Protein AF-A0A8J7M2J2-F1 (afdb_monomer_lite)

Radius of gyration: 17.14 Å; chains: 1; bounding box: 34×25×61 Å

Structure (mmCIF, N/CA/C/O backbone):
data_AF-A0A8J7M2J2-F1
#
_entry.id   AF-A0A8J7M2J2-F1
#
loop_
_atom_site.group_PDB
_atom_site.id
_atom_site.type_symbol
_atom_site.label_ato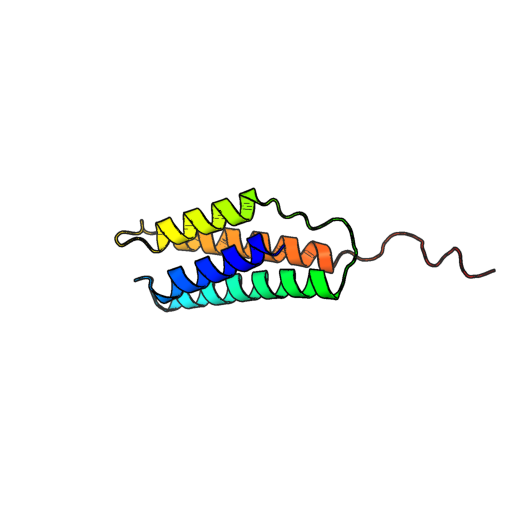m_id
_atom_site.label_alt_id
_atom_site.label_comp_id
_atom_site.label_asym_id
_atom_site.label_entity_id
_atom_site.label_seq_id
_atom_site.pdbx_PDB_ins_code
_atom_site.Cartn_x
_atom_site.Cartn_y
_atom_site.Cartn_z
_atom_site.occupancy
_atom_site.B_iso_or_equiv
_atom_site.auth_seq_id
_atom_site.auth_comp_id
_atom_site.auth_asym_id
_atom_site.auth_atom_id
_atom_site.pdbx_PDB_model_num
ATOM 1 N N . MET A 1 1 ? 9.731 -8.709 -9.439 1.00 62.75 1 MET A N 1
ATOM 2 C CA . MET A 1 1 ? 8.416 -8.132 -9.787 1.00 62.75 1 MET A CA 1
ATOM 3 C C . MET A 1 1 ? 7.218 -8.941 -9.279 1.00 62.75 1 MET A C 1
ATOM 5 O O . MET A 1 1 ? 6.567 -8.476 -8.351 1.00 62.75 1 MET A O 1
ATOM 9 N N . LEU A 1 2 ? 6.971 -10.181 -9.736 1.00 71.44 2 LEU A N 1
ATOM 10 C CA . LEU A 1 2 ? 5.841 -11.018 -9.258 1.00 71.44 2 LEU A CA 1
ATOM 11 C C . LEU A 1 2 ? 5.741 -11.147 -7.720 1.00 71.44 2 LEU A C 1
ATOM 13 O O . LEU A 1 2 ? 4.647 -11.120 -7.158 1.00 71.44 2 LEU A O 1
ATOM 17 N N . LYS A 1 3 ? 6.885 -11.219 -7.024 1.00 79.38 3 LYS A N 1
ATOM 18 C CA . LYS A 1 3 ? 6.935 -11.208 -5.553 1.00 79.38 3 LYS A CA 1
ATOM 19 C C . LYS A 1 3 ? 6.502 -9.870 -4.939 1.00 79.38 3 LYS A C 1
ATOM 21 O O . LYS A 1 3 ? 5.718 -9.880 -4.001 1.00 79.38 3 LYS A O 1
ATOM 26 N N . GLN A 1 4 ? 6.969 -8.736 -5.466 1.00 79.75 4 GLN A N 1
ATOM 27 C CA . GLN A 1 4 ? 6.645 -7.393 -4.954 1.00 79.75 4 GLN A CA 1
ATOM 28 C C . GLN A 1 4 ? 5.152 -7.089 -5.145 1.00 79.75 4 GLN A C 1
ATOM 30 O O . GLN A 1 4 ? 4.480 -6.625 -4.227 1.00 79.75 4 GLN A O 1
ATOM 35 N N . TYR A 1 5 ? 4.597 -7.466 -6.300 1.00 82.31 5 TYR A N 1
ATOM 36 C CA . TYR A 1 5 ? 3.162 -7.376 -6.570 1.00 82.31 5 TYR A CA 1
ATOM 37 C C . TYR A 1 5 ? 2.325 -8.210 -5.588 1.00 82.31 5 TYR A C 1
ATOM 39 O O . TYR A 1 5 ? 1.284 -7.760 -5.093 1.00 82.31 5 TYR A O 1
ATOM 47 N N . ARG A 1 6 ? 2.780 -9.437 -5.296 1.00 85.94 6 ARG A N 1
ATOM 48 C CA . ARG A 1 6 ? 2.141 -10.313 -4.311 1.00 85.94 6 ARG A CA 1
ATOM 49 C C . ARG A 1 6 ? 2.199 -9.704 -2.912 1.00 85.94 6 ARG A C 1
ATOM 51 O O . ARG A 1 6 ? 1.158 -9.608 -2.280 1.00 85.94 6 ARG A O 1
ATOM 58 N N . ILE A 1 7 ? 3.357 -9.193 -2.497 1.00 86.44 7 ILE A N 1
ATOM 59 C CA . ILE A 1 7 ? 3.530 -8.511 -1.208 1.00 86.44 7 ILE A CA 1
ATOM 60 C C . ILE A 1 7 ? 2.552 -7.340 -1.064 1.00 86.44 7 ILE A C 1
ATOM 62 O O . ILE A 1 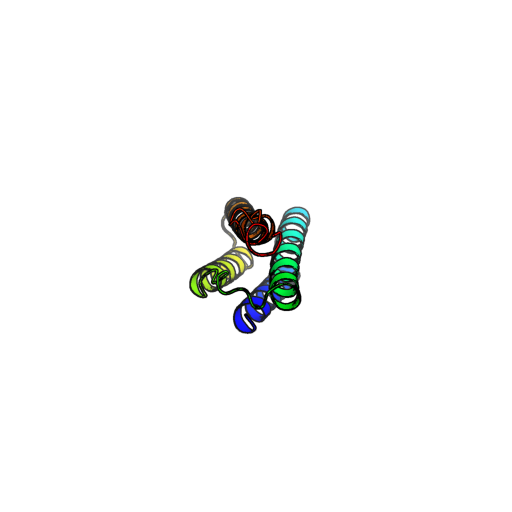7 ? 1.834 -7.270 -0.073 1.00 86.44 7 ILE A O 1
ATOM 66 N N . LEU A 1 8 ? 2.448 -6.457 -2.063 1.00 86.31 8 LEU A N 1
ATOM 67 C CA . LEU A 1 8 ? 1.490 -5.346 -2.010 1.00 86.31 8 LEU A CA 1
ATOM 68 C C . LEU A 1 8 ? 0.038 -5.831 -1.923 1.00 86.31 8 LEU A C 1
ATOM 70 O O . LEU A 1 8 ? -0.793 -5.212 -1.263 1.00 86.31 8 LEU A O 1
ATOM 74 N N . THR A 1 9 ? -0.274 -6.949 -2.576 1.00 87.94 9 THR A N 1
ATOM 75 C CA . THR A 1 9 ? -1.602 -7.567 -2.498 1.00 87.94 9 THR A CA 1
ATOM 76 C C . THR A 1 9 ? -1.876 -8.132 -1.103 1.00 87.94 9 THR A C 1
ATOM 78 O O . THR A 1 9 ? -2.963 -7.915 -0.567 1.00 87.94 9 THR A O 1
ATOM 81 N N . ASP A 1 10 ? -0.889 -8.777 -0.482 1.00 89.19 10 ASP A N 1
ATOM 82 C CA . ASP A 1 10 ? -0.997 -9.301 0.879 1.00 89.19 10 ASP A CA 1
ATOM 83 C C . ASP A 1 10 ? -1.126 -8.154 1.903 1.00 89.19 10 ASP A C 1
ATOM 85 O O . ASP A 1 10 ? -1.952 -8.225 2.814 1.00 89.19 10 ASP A O 1
ATOM 89 N N . CYS A 1 11 ? -0.402 -7.047 1.706 1.00 88.88 11 CYS A N 1
ATOM 90 C CA . CYS A 1 11 ? -0.537 -5.821 2.497 1.00 88.88 11 CYS A CA 1
ATOM 91 C C . CYS A 1 11 ? -1.959 -5.242 2.443 1.00 88.88 11 CYS A C 1
ATOM 93 O O . CYS A 1 11 ? -2.533 -4.911 3.479 1.00 88.88 11 CYS A O 1
ATOM 95 N N . LEU A 1 12 ? -2.549 -5.150 1.246 1.00 89.56 12 LEU A N 1
ATOM 96 C CA . LEU A 1 12 ? -3.928 -4.681 1.062 1.00 89.56 12 LEU A CA 1
ATOM 97 C C . LEU A 1 12 ? -4.936 -5.588 1.779 1.00 89.56 12 LEU A C 1
ATOM 99 O O . LEU A 1 12 ? -5.890 -5.105 2.391 1.00 89.56 12 LEU A O 1
ATOM 103 N N . TYR A 1 13 ? -4.714 -6.903 1.741 1.00 89.94 13 TYR A N 1
ATOM 104 C CA . TYR A 1 13 ? -5.567 -7.860 2.438 1.00 89.94 13 TYR A CA 1
ATOM 105 C C . TYR A 1 13 ? -5.491 -7.704 3.963 1.00 89.94 13 TYR A C 1
ATOM 107 O O . TYR A 1 13 ? -6.526 -7.672 4.632 1.00 89.94 13 TYR A O 1
ATOM 115 N N . LEU A 1 14 ? -4.285 -7.566 4.519 1.00 87.44 14 LEU A N 1
ATOM 116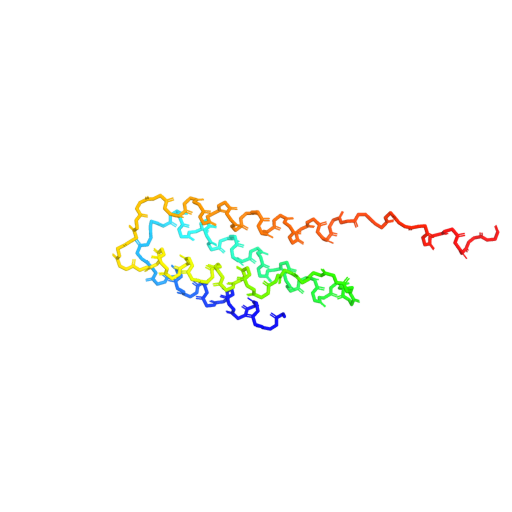 C CA . LEU A 1 14 ? -4.083 -7.325 5.952 1.00 87.44 14 LEU A CA 1
ATOM 117 C C . LEU A 1 14 ? -4.755 -6.023 6.395 1.00 87.44 14 LEU A C 1
ATOM 119 O O . LEU A 1 14 ? -5.495 -6.000 7.378 1.00 87.44 14 LEU A O 1
ATOM 123 N N . LEU A 1 15 ? -4.570 -4.965 5.609 1.00 88.19 15 LEU A N 1
ATOM 124 C CA . LEU A 1 15 ? -5.132 -3.650 5.873 1.00 88.19 15 LEU A CA 1
ATOM 125 C C . LEU A 1 15 ? -6.666 -3.660 5.880 1.00 88.19 15 LEU A C 1
ATOM 127 O O . LEU A 1 15 ? -7.292 -3.061 6.755 1.00 88.19 15 LEU A O 1
ATOM 131 N N . LYS A 1 16 ? -7.294 -4.385 4.948 1.00 86.38 16 LYS A N 1
ATOM 132 C CA . LYS A 1 16 ? -8.756 -4.515 4.890 1.00 86.38 16 LYS A CA 1
ATOM 133 C C . LYS A 1 16 ? -9.323 -5.106 6.184 1.00 86.38 16 LYS A C 1
ATOM 135 O O . LYS A 1 16 ? -10.321 -4.596 6.697 1.00 86.38 16 LYS A O 1
ATOM 140 N N . ASN A 1 17 ? -8.648 -6.112 6.737 1.00 84.75 17 ASN A N 1
ATOM 141 C CA . ASN A 1 17 ? -9.075 -6.847 7.929 1.00 84.75 17 ASN A CA 1
ATOM 142 C C . ASN A 1 17 ? -8.606 -6.228 9.262 1.00 84.75 17 ASN A C 1
ATOM 144 O O . ASN A 1 17 ? -8.941 -6.757 10.317 1.00 84.75 17 ASN A O 1
ATOM 148 N N . SER A 1 18 ? -7.852 -5.125 9.245 1.00 84.81 18 SER A N 1
ATOM 149 C CA . SER A 1 18 ? -7.320 -4.509 10.466 1.00 84.81 18 SER A CA 1
ATOM 150 C C . SER A 1 18 ? -8.355 -3.679 11.236 1.00 84.81 18 SER A C 1
ATOM 152 O O . SER A 1 18 ? -9.368 -3.237 10.685 1.00 84.81 18 SER A O 1
ATOM 154 N N . HIS A 1 19 ? -8.062 -3.392 12.506 1.00 84.19 19 HIS A N 1
ATOM 155 C CA . HIS A 1 19 ? -8.861 -2.502 13.361 1.00 84.19 19 HIS A CA 1
ATOM 156 C C . HIS A 1 19 ? -8.416 -1.033 13.300 1.00 84.19 19 HIS A C 1
ATOM 158 O O . HIS A 1 19 ? -8.767 -0.240 14.172 1.00 84.19 19 HIS A O 1
ATOM 164 N N . LEU A 1 20 ? -7.638 -0.659 12.281 1.00 82.62 20 LEU A N 1
ATOM 165 C CA . LEU A 1 20 ? -7.164 0.712 12.131 1.00 82.62 20 LEU A CA 1
ATOM 166 C C . LEU A 1 20 ? -8.324 1.698 11.933 1.00 82.62 20 LEU A C 1
ATOM 168 O O . LEU A 1 20 ? -9.337 1.339 11.317 1.00 82.62 20 LEU A O 1
ATOM 172 N N . PRO A 1 21 ? -8.157 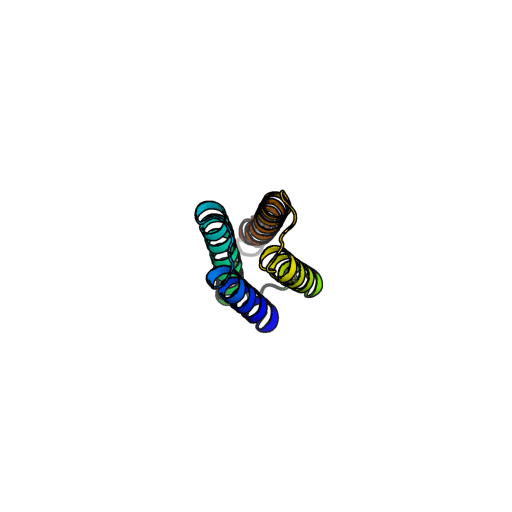2.959 12.375 1.00 85.38 21 PRO A N 1
ATOM 173 C CA . PRO A 1 21 ? -9.087 4.029 12.049 1.00 85.38 21 PRO A CA 1
ATOM 174 C C . PRO A 1 21 ? -9.344 4.097 10.540 1.00 85.38 21 PRO A C 1
ATOM 176 O O . PRO A 1 21 ? -8.424 3.975 9.730 1.00 85.38 21 PRO A O 1
ATOM 179 N N . VAL A 1 22 ? -10.602 4.322 10.151 1.00 84.69 22 VAL A N 1
ATOM 180 C CA . VAL A 1 22 ? -11.030 4.284 8.739 1.00 84.69 22 VAL A CA 1
ATOM 181 C C . VAL A 1 22 ? -10.190 5.214 7.857 1.00 84.69 22 VAL A C 1
ATOM 183 O O . VAL A 1 22 ? -9.798 4.830 6.759 1.00 84.69 22 VAL A O 1
ATOM 186 N N . MET A 1 23 ? -9.862 6.411 8.347 1.00 84.88 23 MET A N 1
ATOM 187 C CA . MET A 1 23 ? -9.066 7.385 7.591 1.00 84.88 23 MET A CA 1
ATOM 188 C C . MET A 1 23 ? -7.633 6.915 7.339 1.00 84.88 23 MET A C 1
ATOM 190 O O . MET A 1 23 ? -7.115 7.087 6.237 1.00 84.88 23 MET A O 1
ATOM 194 N N . ASP A 1 24 ? -7.007 6.293 8.333 1.00 81.19 24 ASP A N 1
ATOM 195 C CA . ASP A 1 24 ? -5.659 5.748 8.212 1.00 81.19 24 ASP A CA 1
ATOM 196 C C . ASP A 1 24 ? -5.625 4.558 7.257 1.00 81.19 24 ASP A C 1
ATOM 198 O O . ASP A 1 24 ? -4.739 4.454 6.406 1.00 81.19 24 ASP A O 1
ATOM 202 N N . LYS A 1 25 ? -6.648 3.701 7.350 1.00 86.06 25 LYS A N 1
ATOM 203 C CA . LYS A 1 25 ? -6.841 2.569 6.449 1.00 86.06 25 LYS A CA 1
ATOM 204 C C . LYS A 1 25 ? -6.938 3.033 4.996 1.00 86.06 25 LYS A C 1
ATOM 206 O O . LYS A 1 25 ? -6.184 2.558 4.155 1.00 86.06 25 LYS A O 1
ATOM 211 N N . LEU A 1 26 ? -7.797 4.012 4.715 1.00 84.75 26 LEU A N 1
ATOM 212 C CA . LEU A 1 26 ? -7.966 4.558 3.365 1.00 84.75 26 LEU A CA 1
ATOM 213 C C . LEU A 1 26 ? -6.676 5.182 2.823 1.00 84.75 26 LEU A C 1
ATOM 215 O O . LEU A 1 26 ? -6.342 4.985 1.657 1.00 84.75 26 LEU A O 1
ATOM 219 N N . ARG A 1 27 ? -5.924 5.915 3.655 1.00 86.00 27 ARG A N 1
ATOM 220 C CA . ARG A 1 27 ? -4.652 6.521 3.231 1.00 86.00 27 ARG A CA 1
ATOM 221 C C . ARG A 1 27 ? -3.618 5.462 2.851 1.00 86.00 27 ARG A C 1
ATOM 223 O O . ARG A 1 27 ? -3.001 5.578 1.794 1.00 86.00 27 ARG A O 1
ATOM 230 N N . LEU A 1 28 ? -3.457 4.431 3.680 1.00 85.50 28 LEU A N 1
ATOM 231 C CA . LEU A 1 28 ? -2.542 3.323 3.403 1.00 85.50 28 LEU A CA 1
ATOM 232 C C . LEU A 1 28 ? -2.968 2.543 2.152 1.00 85.50 28 LEU A C 1
ATOM 234 O O . LEU A 1 28 ? -2.128 2.193 1.328 1.00 85.50 28 LEU A O 1
ATOM 238 N N . GLU A 1 29 ? -4.270 2.319 1.973 1.00 88.38 29 GLU A N 1
ATOM 239 C CA . GLU A 1 29 ? -4.818 1.599 0.823 1.00 88.38 29 GLU A CA 1
ATOM 240 C C . GLU A 1 29 ? -4.543 2.343 -0.487 1.00 88.38 29 GLU A C 1
ATOM 242 O O . GLU A 1 29 ? -4.045 1.748 -1.443 1.00 88.38 29 GLU A O 1
ATOM 247 N N . VAL A 1 30 ? -4.778 3.659 -0.516 1.00 86.81 30 VAL A N 1
ATOM 248 C CA . VAL A 1 30 ? -4.465 4.501 -1.679 1.00 86.81 30 VAL A CA 1
ATOM 249 C C . VAL A 1 30 ? -2.979 4.424 -2.032 1.00 86.81 30 VAL A C 1
ATOM 251 O O . VAL A 1 30 ? -2.651 4.240 -3.204 1.00 86.81 30 VAL A O 1
ATOM 254 N N . GLN A 1 31 ? -2.085 4.518 -1.046 1.00 83.31 31 GLN A N 1
ATOM 255 C CA . GLN A 1 31 ? -0.636 4.456 -1.275 1.00 83.31 31 GLN A CA 1
ATOM 256 C C . GLN A 1 31 ? -0.192 3.085 -1.807 1.00 83.31 31 GLN A C 1
ATOM 258 O O . GLN A 1 31 ? 0.536 3.003 -2.795 1.00 83.31 31 GLN A O 1
ATOM 263 N N . LEU A 1 32 ? -0.697 1.990 -1.230 1.00 86.94 32 LEU A N 1
ATOM 264 C CA . LEU A 1 32 ? -0.408 0.633 -1.706 1.00 86.94 32 LEU A CA 1
ATOM 265 C C . LEU A 1 32 ? -0.916 0.402 -3.136 1.00 86.94 32 LEU A C 1
ATOM 267 O O . LEU A 1 32 ? -0.226 -0.222 -3.944 1.00 86.94 32 LEU A O 1
ATOM 271 N N . ILE A 1 33 ? -2.101 0.921 -3.477 1.00 85.56 33 ILE A N 1
ATOM 272 C CA . ILE A 1 33 ? -2.649 0.855 -4.840 1.00 85.56 33 ILE A CA 1
ATOM 273 C C . ILE A 1 33 ? -1.786 1.670 -5.812 1.00 85.56 33 ILE A C 1
ATOM 275 O O . ILE A 1 33 ? -1.533 1.213 -6.928 1.00 85.56 33 ILE A O 1
ATOM 279 N N . GLN A 1 34 ? -1.310 2.851 -5.406 1.00 82.06 34 GLN A N 1
ATOM 280 C CA . GLN A 1 34 ? -0.413 3.671 -6.223 1.00 82.06 34 GLN A CA 1
ATOM 281 C C . GLN A 1 34 ? 0.913 2.956 -6.495 1.00 82.06 34 GLN A C 1
ATOM 283 O O . GLN A 1 34 ? 1.283 2.820 -7.661 1.00 82.06 34 GLN A O 1
ATOM 288 N N . ALA A 1 35 ? 1.570 2.415 -5.467 1.00 80.94 35 ALA A N 1
ATOM 289 C CA . ALA A 1 35 ? 2.786 1.616 -5.625 1.00 80.94 35 ALA A CA 1
ATOM 290 C C . ALA A 1 35 ? 2.558 0.403 -6.547 1.00 80.94 35 ALA A C 1
ATOM 292 O O . ALA A 1 35 ? 3.347 0.134 -7.452 1.00 80.94 35 ALA A O 1
ATOM 293 N N . LYS A 1 36 ? 1.423 -0.289 -6.387 1.00 83.06 36 LYS A N 1
ATOM 294 C CA . LYS A 1 36 ? 1.048 -1.445 -7.214 1.00 83.06 36 LYS A CA 1
ATOM 295 C C . LYS A 1 36 ? 0.840 -1.068 -8.682 1.00 83.06 36 LYS A C 1
ATOM 297 O O . LYS A 1 36 ? 1.241 -1.820 -9.566 1.00 83.06 36 LYS A O 1
ATOM 302 N N . ARG A 1 37 ? 0.237 0.094 -8.951 1.00 82.62 37 ARG A N 1
ATOM 303 C CA . ARG A 1 37 ? 0.060 0.623 -10.310 1.00 82.62 37 ARG A CA 1
ATOM 304 C C . ARG A 1 37 ? 1.394 1.006 -10.945 1.00 82.62 37 ARG A C 1
ATOM 306 O O . ARG A 1 37 ? 1.578 0.736 -12.125 1.00 82.62 37 ARG A O 1
ATOM 313 N N . LEU A 1 38 ? 2.303 1.618 -10.188 1.00 78.50 38 LEU A N 1
ATOM 314 C CA . LEU A 1 38 ? 3.625 1.994 -10.695 1.00 78.50 38 LEU A CA 1
ATOM 315 C C . LEU A 1 38 ? 4.440 0.759 -11.087 1.00 78.50 38 LEU A C 1
ATOM 317 O O . LEU A 1 38 ? 4.971 0.734 -12.189 1.00 78.50 38 LEU A O 1
ATOM 321 N N . LEU A 1 39 ? 4.435 -0.294 -10.262 1.00 76.50 39 LEU A N 1
ATOM 322 C CA . LEU A 1 39 ? 5.086 -1.566 -10.603 1.00 76.50 39 LEU A CA 1
ATOM 323 C C . LEU A 1 39 ? 4.523 -2.205 -11.881 1.00 76.50 39 LEU A C 1
ATOM 325 O O . LEU A 1 39 ? 5.281 -2.726 -12.691 1.00 76.50 39 LEU A O 1
ATOM 329 N N . LEU A 1 40 ? 3.200 -2.163 -12.075 1.00 76.25 40 LEU A N 1
ATOM 330 C CA . LEU A 1 40 ? 2.574 -2.664 -13.305 1.00 76.25 40 LEU A CA 1
ATOM 331 C C . LEU A 1 40 ? 2.924 -1.803 -14.526 1.00 76.25 40 LEU A C 1
ATOM 333 O O . LEU A 1 40 ? 3.149 -2.332 -15.609 1.00 76.25 40 LEU A O 1
ATOM 337 N N . ASN A 1 41 ? 2.949 -0.479 -14.367 1.00 71.19 41 ASN A N 1
ATOM 338 C CA . ASN A 1 41 ? 3.267 0.443 -15.454 1.00 71.19 41 ASN A CA 1
ATOM 339 C C . ASN A 1 41 ? 4.738 0.360 -15.875 1.00 71.19 41 ASN A C 1
ATOM 341 O O . ASN A 1 41 ? 5.017 0.497 -17.061 1.00 71.19 41 ASN A O 1
ATOM 345 N N . ASP A 1 42 ? 5.653 0.119 -14.937 1.00 66.56 42 ASP A N 1
ATOM 346 C CA . ASP A 1 42 ? 7.065 -0.136 -15.233 1.00 66.56 42 ASP A CA 1
ATOM 347 C C . ASP A 1 42 ? 7.226 -1.416 -16.077 1.00 66.56 42 ASP A C 1
ATOM 349 O O . ASP A 1 42 ? 7.934 -1.415 -17.081 1.00 66.56 42 ASP A O 1
ATOM 353 N N . GLU A 1 43 ? 6.449 -2.466 -15.780 1.00 64.06 43 GLU A N 1
ATOM 354 C CA . GLU A 1 43 ? 6.440 -3.709 -16.568 1.00 64.06 43 GLU A CA 1
ATOM 355 C C . GLU A 1 43 ? 5.907 -3.519 -18.002 1.00 64.06 43 GLU A C 1
ATOM 357 O O . GLU A 1 43 ? 6.382 -4.156 -18.942 1.00 64.06 43 GLU A O 1
ATOM 362 N N . VAL A 1 44 ? 4.920 -2.633 -18.180 1.00 58.72 44 VAL A N 1
ATOM 363 C CA . VAL A 1 44 ? 4.310 -2.334 -19.488 1.00 58.72 44 VAL A CA 1
ATOM 364 C C . VAL A 1 44 ? 5.143 -1.327 -20.293 1.00 58.72 44 VAL A C 1
ATOM 366 O O . VAL A 1 44 ? 5.152 -1.388 -21.523 1.00 58.72 44 VAL A O 1
ATOM 369 N N . GLY A 1 45 ? 5.830 -0.401 -19.619 1.00 51.66 45 GLY A N 1
ATOM 370 C CA . GLY A 1 45 ? 6.583 0.691 -20.237 1.00 51.66 45 GLY A CA 1
ATOM 371 C C . GLY A 1 45 ? 8.039 0.359 -20.554 1.00 51.66 45 GLY A C 1
ATOM 372 O O . GLY A 1 45 ? 8.572 0.888 -21.527 1.00 51.66 45 GLY A O 1
ATOM 373 N N . ASN A 1 46 ? 8.680 -0.525 -19.784 1.00 47.50 46 ASN A N 1
ATOM 374 C CA . ASN A 1 46 ? 10.130 -0.645 -19.784 1.00 47.50 46 ASN A CA 1
ATOM 375 C C . ASN A 1 46 ? 10.620 -2.105 -19.734 1.00 47.50 46 ASN A C 1
ATOM 377 O O . ASN A 1 46 ? 10.668 -2.756 -18.697 1.00 47.50 46 ASN A O 1
ATOM 381 N N . LYS A 1 47 ? 11.205 -2.550 -20.856 1.00 48.31 47 LYS A N 1
ATOM 382 C CA . LYS A 1 47 ? 12.392 -3.434 -20.871 1.00 48.31 47 LYS A CA 1
ATOM 383 C C . LYS A 1 47 ? 13.642 -2.697 -20.339 1.00 48.31 47 LYS A C 1
ATOM 385 O O . LYS A 1 47 ? 14.741 -2.921 -20.839 1.00 48.31 47 LYS A O 1
ATOM 390 N N . VAL A 1 48 ? 13.486 -1.748 -19.416 1.00 42.09 48 VAL A N 1
ATOM 391 C CA . VAL A 1 48 ? 14.586 -0.909 -18.936 1.00 42.09 48 VAL A CA 1
ATOM 392 C C . VAL A 1 48 ? 15.057 -1.470 -17.613 1.00 42.09 48 VAL A C 1
ATOM 394 O O . VAL A 1 48 ? 14.377 -1.432 -16.592 1.00 42.09 48 VAL A O 1
ATOM 397 N N . GLU A 1 49 ? 16.242 -2.053 -17.695 1.00 44.16 49 GLU A N 1
ATOM 398 C CA . GLU A 1 49 ? 17.109 -2.379 -16.579 1.00 44.16 49 GLU A CA 1
ATOM 399 C C . GLU A 1 49 ? 17.155 -1.191 -15.607 1.00 44.16 49 GLU A C 1
ATOM 401 O O . GLU A 1 49 ? 17.623 -0.115 -15.974 1.00 44.16 49 GLU A O 1
ATOM 406 N N . GLY A 1 50 ? 16.678 -1.353 -14.368 1.00 46.41 50 GLY A N 1
ATOM 407 C CA . GLY A 1 50 ? 17.006 -0.359 -13.343 1.00 46.41 50 GLY A CA 1
ATOM 408 C C . GLY A 1 50 ? 16.118 -0.258 -12.114 1.00 46.41 50 GLY A C 1
ATOM 409 O O . GLY A 1 50 ? 16.637 0.121 -11.070 1.00 46.41 50 GLY A O 1
ATOM 410 N N . VAL A 1 51 ? 14.829 -0.611 -12.154 1.00 48.69 51 VAL A N 1
ATOM 411 C CA . VAL A 1 51 ? 13.960 -0.414 -10.972 1.00 48.69 51 VAL A CA 1
ATOM 412 C C . VAL A 1 51 ? 13.946 -1.658 -10.084 1.00 48.69 51 VAL A C 1
ATOM 414 O O . VAL A 1 51 ? 12.923 -2.276 -9.791 1.00 48.69 51 VAL A O 1
ATOM 417 N N . ALA A 1 52 ? 15.131 -2.051 -9.629 1.00 49.19 52 ALA A N 1
ATOM 418 C CA . ALA A 1 52 ? 15.263 -2.968 -8.510 1.00 49.19 52 ALA A CA 1
ATOM 419 C C . ALA A 1 52 ? 15.080 -2.180 -7.203 1.00 49.19 52 ALA A C 1
ATOM 421 O O . ALA A 1 52 ? 16.035 -2.011 -6.452 1.00 49.19 52 ALA A O 1
ATOM 422 N N . SER A 1 53 ? 13.858 -1.713 -6.906 1.00 55.62 53 SER A N 1
ATOM 423 C CA . SER A 1 53 ? 13.521 -1.504 -5.491 1.00 55.62 53 SER A CA 1
ATOM 424 C C . SER A 1 53 ? 13.690 -2.867 -4.823 1.00 55.62 53 SER A C 1
ATOM 426 O O . SER A 1 53 ? 13.138 -3.879 -5.282 1.00 55.62 53 SER A O 1
ATOM 428 N N . SER A 1 54 ? 14.615 -2.926 -3.871 1.00 63.06 54 SER A N 1
ATOM 429 C CA . SER A 1 54 ? 15.198 -4.188 -3.431 1.00 63.06 54 SER A CA 1
ATOM 430 C C . SER A 1 54 ? 14.108 -5.064 -2.813 1.00 63.06 54 SER A C 1
ATOM 432 O O . SER A 1 54 ? 13.184 -4.571 -2.165 1.00 63.06 54 SER A O 1
ATOM 434 N N . GLU A 1 55 ? 14.175 -6.387 -3.004 1.00 65.56 55 GLU A N 1
ATOM 435 C CA . GLU A 1 55 ? 13.195 -7.299 -2.390 1.00 65.56 55 GLU A CA 1
ATOM 436 C C . GLU A 1 55 ? 13.095 -7.093 -0.859 1.00 65.56 55 GLU A C 1
ATOM 438 O O . GLU A 1 55 ? 12.049 -7.396 -0.280 1.00 65.56 55 GLU A O 1
ATOM 443 N N . SER A 1 56 ? 14.131 -6.534 -0.211 1.00 73.69 56 SER A N 1
ATOM 444 C CA . SER A 1 56 ? 14.115 -6.235 1.223 1.00 73.69 56 SER A CA 1
ATOM 445 C C . SER A 1 56 ? 13.186 -5.076 1.591 1.00 73.69 56 SER A C 1
ATOM 447 O O . SER A 1 56 ? 12.512 -5.173 2.608 1.00 73.69 56 SER A O 1
ATOM 449 N N . GLU A 1 57 ? 13.067 -4.032 0.766 1.00 76.31 57 GLU A N 1
ATOM 450 C CA . GLU A 1 57 ? 12.202 -2.870 1.047 1.00 76.31 57 GLU A CA 1
ATOM 451 C C . GLU A 1 57 ? 10.723 -3.267 1.092 1.00 76.31 57 GLU A C 1
ATOM 453 O O . GLU A 1 57 ? 9.983 -2.883 1.998 1.00 76.31 57 GLU A O 1
ATOM 458 N N . PHE A 1 58 ? 10.293 -4.118 0.156 1.00 78.62 58 PHE A N 1
ATOM 459 C CA . PHE A 1 58 ? 8.938 -4.669 0.164 1.00 78.62 58 PHE A CA 1
ATOM 460 C C . PHE A 1 58 ? 8.722 -5.652 1.321 1.00 78.62 58 PHE A C 1
ATOM 462 O O . PHE A 1 58 ? 7.636 -5.686 1.900 1.00 78.62 58 PHE A O 1
ATOM 469 N N . GLY A 1 59 ? 9.740 -6.440 1.682 1.00 79.94 59 GLY A N 1
ATOM 470 C CA . GLY A 1 59 ? 9.687 -7.315 2.855 1.00 79.94 59 GLY A CA 1
ATOM 471 C C . GLY A 1 59 ? 9.526 -6.536 4.164 1.00 79.94 59 GLY A C 1
ATOM 472 O O . GLY A 1 59 ? 8.696 -6.894 5.002 1.00 79.94 59 GLY A O 1
ATOM 473 N N . ASP A 1 60 ? 10.257 -5.434 4.315 1.00 82.44 60 ASP A N 1
ATOM 474 C CA . ASP A 1 60 ? 10.150 -4.537 5.466 1.00 82.44 60 ASP A CA 1
ATOM 475 C C . ASP A 1 60 ? 8.797 -3.824 5.519 1.00 82.44 60 ASP A C 1
ATOM 477 O O . ASP A 1 60 ? 8.194 -3.733 6.593 1.00 82.44 60 ASP A O 1
ATOM 481 N N . LEU A 1 61 ? 8.272 -3.398 4.365 1.00 82.81 61 LEU A N 1
ATOM 482 C CA . LEU A 1 61 ? 6.917 -2.860 4.245 1.00 82.81 61 LEU A CA 1
ATOM 483 C C . LEU A 1 61 ? 5.864 -3.872 4.721 1.00 82.81 61 LEU A C 1
ATOM 485 O O . LEU A 1 61 ? 4.974 -3.521 5.498 1.00 82.81 61 LEU A O 1
ATOM 489 N N . TYR A 1 62 ? 5.970 -5.126 4.274 1.00 84.38 62 TYR A N 1
ATOM 490 C CA . TYR A 1 62 ? 5.048 -6.192 4.667 1.00 84.38 62 TYR A CA 1
ATOM 491 C C . TYR A 1 62 ? 5.050 -6.412 6.178 1.00 84.38 62 TYR A C 1
ATOM 493 O O . TYR A 1 62 ? 3.993 -6.401 6.810 1.00 84.38 62 TYR A O 1
ATOM 501 N N . ARG A 1 63 ? 6.244 -6.543 6.764 1.00 84.38 63 ARG A N 1
ATOM 502 C CA . ARG A 1 63 ? 6.424 -6.727 8.206 1.00 84.38 63 ARG A CA 1
ATOM 503 C C . ARG A 1 63 ? 5.807 -5.577 9.004 1.00 84.38 63 ARG A C 1
ATOM 505 O O . ARG A 1 63 ? 5.059 -5.824 9.943 1.00 84.38 63 ARG A O 1
ATOM 512 N N . ARG A 1 64 ? 6.027 -4.327 8.592 1.00 82.75 64 ARG A N 1
ATOM 513 C CA . ARG A 1 64 ? 5.434 -3.158 9.263 1.00 82.75 64 ARG A CA 1
ATOM 514 C C . ARG A 1 64 ? 3.917 -3.092 9.149 1.00 82.75 64 ARG A C 1
ATOM 516 O O . ARG A 1 64 ? 3.246 -2.711 10.104 1.00 82.75 64 ARG A O 1
ATOM 523 N N . ILE A 1 65 ? 3.354 -3.484 8.007 1.00 83.38 65 ILE A N 1
ATOM 524 C CA . ILE A 1 65 ? 1.897 -3.582 7.864 1.00 83.38 65 ILE A CA 1
ATOM 525 C C . ILE A 1 65 ? 1.332 -4.676 8.768 1.00 83.38 65 ILE A C 1
ATOM 527 O O . ILE A 1 65 ? 0.284 -4.460 9.373 1.00 83.38 65 ILE A O 1
ATOM 531 N N . GLN A 1 66 ? 2.019 -5.811 8.917 1.00 84.12 66 GLN A N 1
ATOM 532 C CA . GLN A 1 66 ? 1.627 -6.841 9.882 1.00 84.12 66 GLN A CA 1
ATOM 533 C C . GLN A 1 66 ? 1.652 -6.318 11.324 1.00 84.12 66 GLN A C 1
ATOM 535 O O . GLN A 1 66 ? 0.691 -6.544 12.054 1.00 84.12 66 GLN A O 1
ATOM 540 N N . GLU A 1 67 ? 2.704 -5.593 11.713 1.00 83.81 67 GLU A N 1
ATOM 541 C CA . GLU A 1 67 ? 2.846 -4.991 13.047 1.00 83.81 67 GLU A CA 1
ATOM 542 C C . GLU A 1 67 ? 1.706 -4.000 13.346 1.00 83.81 67 GLU A C 1
ATOM 544 O O . GLU A 1 67 ? 1.061 -4.086 14.388 1.00 83.81 67 GLU A O 1
ATOM 549 N N . ILE A 1 68 ? 1.382 -3.115 12.400 1.00 81.38 68 ILE A N 1
ATOM 550 C CA . ILE A 1 68 ? 0.338 -2.088 12.569 1.00 81.38 68 ILE A CA 1
ATOM 551 C C . ILE A 1 68 ? -1.080 -2.673 12.456 1.00 81.38 68 ILE A C 1
ATOM 553 O O . ILE A 1 68 ? -2.028 -2.142 13.034 1.00 81.38 68 ILE A O 1
ATOM 557 N N . CYS A 1 69 ? -1.260 -3.771 11.723 1.00 81.12 69 CYS A N 1
ATOM 558 C CA . CYS A 1 69 ? -2.549 -4.463 11.643 1.00 81.12 69 CYS A CA 1
ATOM 559 C C . CYS A 1 69 ? -2.774 -5.451 12.799 1.00 81.12 69 CYS A C 1
ATOM 561 O O . CYS A 1 69 ? -3.860 -6.031 12.883 1.00 81.12 69 CYS A O 1
ATOM 563 N N . ALA A 1 70 ? -1.784 -5.654 13.675 1.00 77.75 70 ALA A N 1
ATOM 564 C CA . ALA A 1 70 ? -1.908 -6.518 14.839 1.00 77.75 70 ALA A CA 1
ATOM 565 C C . ALA A 1 70 ? -2.961 -5.980 15.836 1.00 77.75 70 ALA A C 1
ATOM 567 O O . ALA A 1 70 ? -3.273 -4.790 15.829 1.00 77.75 70 ALA A O 1
ATOM 568 N N . PRO A 1 71 ? -3.509 -6.826 16.730 1.00 68.06 71 PRO A N 1
ATOM 569 C CA . PRO A 1 71 ? -4.594 -6.445 17.646 1.00 68.06 71 PRO A CA 1
ATOM 570 C C . PRO A 1 71 ? -4.261 -5.308 18.628 1.00 68.06 71 PRO A C 1
ATOM 572 O O . PRO A 1 71 ? -5.171 -4.750 19.236 1.00 68.06 71 PRO A O 1
ATOM 575 N N . GLN A 1 72 ? -2.978 -4.981 18.810 1.00 65.75 72 GLN A N 1
ATOM 576 C CA . GLN A 1 72 ? -2.499 -3.892 19.665 1.00 65.75 72 GLN A CA 1
ATOM 577 C C . GLN A 1 72 ? -1.415 -3.090 18.930 1.00 65.75 72 GLN A C 1
ATOM 579 O O . GLN A 1 72 ? -0.228 -3.309 19.169 1.00 65.75 72 GLN A O 1
ATOM 584 N N . PRO A 1 73 ? -1.791 -2.194 18.005 1.00 62.78 73 PRO A N 1
ATOM 585 C CA . PRO A 1 73 ? -0.815 -1.336 17.351 1.00 62.78 73 PRO A CA 1
ATOM 586 C C . PRO A 1 73 ? -0.328 -0.263 18.329 1.00 62.78 73 PRO A C 1
ATOM 588 O O . PRO A 1 73 ? -1.133 0.344 19.041 1.00 62.78 73 PRO A O 1
ATOM 591 N N . GLU A 1 74 ? 0.977 0.019 18.353 1.00 63.81 74 GLU A N 1
ATOM 592 C CA . GLU A 1 74 ? 1.458 1.192 19.085 1.00 63.81 74 GLU A CA 1
ATOM 593 C C . GLU A 1 74 ? 1.010 2.473 18.366 1.00 63.81 74 GLU A C 1
ATOM 595 O O . GLU A 1 74 ? 1.113 2.617 17.141 1.00 63.81 74 GLU A O 1
ATOM 600 N N . LEU A 1 75 ? 0.506 3.431 19.144 1.00 59.88 75 LEU A N 1
ATOM 601 C CA . LEU A 1 75 ? 0.063 4.728 18.643 1.00 59.88 75 LEU A CA 1
ATOM 602 C C . LEU A 1 75 ? 1.224 5.464 17.954 1.00 59.88 75 LEU A C 1
ATOM 604 O O . LEU A 1 75 ? 2.297 5.628 18.525 1.00 59.88 75 LEU A O 1
ATOM 608 N N . GLY A 1 76 ? 0.992 5.937 16.725 1.00 65.19 76 GLY A N 1
ATOM 609 C CA . GLY A 1 76 ? 1.963 6.717 15.945 1.00 65.19 76 GLY A CA 1
ATOM 610 C C . GLY A 1 76 ? 2.754 5.930 14.893 1.00 65.19 76 GLY A C 1
ATOM 611 O O . GLY A 1 76 ? 3.371 6.544 14.023 1.00 65.19 76 GLY A O 1
ATOM 612 N N . GLN A 1 77 ? 2.684 4.594 14.881 1.00 72.38 77 GLN A N 1
ATOM 613 C CA . GLN A 1 77 ? 3.369 3.785 13.860 1.00 72.38 77 GLN A CA 1
ATOM 614 C C . GLN A 1 77 ? 2.778 3.971 12.449 1.00 72.38 77 GLN A C 1
ATOM 616 O O . GLN A 1 77 ? 3.498 3.938 11.451 1.00 72.38 77 GLN A O 1
ATOM 621 N N . THR A 1 78 ? 1.479 4.260 12.359 1.00 69.81 78 THR A N 1
ATOM 622 C CA . THR A 1 78 ? 0.761 4.467 11.095 1.00 69.81 78 THR A CA 1
ATOM 623 C C . THR A 1 78 ? 1.261 5.675 10.300 1.00 69.81 78 THR A C 1
ATOM 625 O O . THR A 1 78 ? 1.364 5.607 9.078 1.00 69.81 78 THR A O 1
ATOM 628 N N . ALA A 1 79 ? 1.608 6.776 10.976 1.00 72.88 79 ALA A N 1
ATOM 629 C CA . ALA A 1 79 ? 2.131 7.977 10.322 1.00 72.88 79 ALA A CA 1
ATOM 630 C C . ALA A 1 79 ? 3.520 7.722 9.712 1.00 72.88 79 ALA A C 1
ATOM 632 O O . ALA A 1 79 ? 3.776 8.110 8.574 1.00 72.88 79 ALA A O 1
ATOM 633 N N . ASN A 1 80 ? 4.376 6.989 10.431 1.00 79.00 80 ASN A N 1
ATOM 634 C CA . ASN A 1 80 ? 5.691 6.581 9.932 1.00 79.00 80 ASN A CA 1
ATOM 635 C C . ASN A 1 80 ? 5.577 5.643 8.725 1.00 79.00 80 ASN A C 1
ATOM 637 O O . ASN A 1 80 ? 6.353 5.760 7.779 1.00 79.00 80 ASN A O 1
ATOM 641 N N . LEU A 1 81 ? 4.599 4.732 8.738 1.00 77.25 81 LEU A N 1
ATOM 642 C CA . LEU A 1 81 ? 4.331 3.847 7.606 1.00 77.25 81 LEU A CA 1
ATOM 643 C C . LEU A 1 81 ? 3.805 4.613 6.386 1.00 77.25 81 LEU A C 1
ATOM 645 O O . LEU A 1 81 ? 4.218 4.335 5.264 1.00 77.25 81 LEU A O 1
ATOM 649 N N . LEU A 1 82 ? 2.919 5.589 6.598 1.00 76.31 82 LEU A N 1
ATOM 650 C CA . LEU A 1 82 ? 2.423 6.455 5.530 1.00 76.31 82 LEU A CA 1
ATOM 651 C C . LEU A 1 82 ? 3.549 7.252 4.873 1.00 76.31 82 LEU A C 1
ATOM 653 O O . LEU A 1 82 ? 3.568 7.357 3.647 1.00 76.31 82 LEU A O 1
ATOM 657 N N . GLN A 1 83 ? 4.491 7.770 5.663 1.00 78.19 83 GLN A N 1
ATOM 658 C CA . GLN A 1 83 ? 5.651 8.470 5.119 1.00 78.19 83 GLN A CA 1
ATOM 659 C C . GLN A 1 83 ? 6.541 7.517 4.314 1.00 78.19 83 GLN A C 1
ATOM 661 O O . GLN A 1 83 ? 6.826 7.805 3.161 1.00 78.19 83 GLN A O 1
ATOM 666 N N . GLN A 1 84 ? 6.867 6.335 4.853 1.00 80.56 84 GLN A N 1
ATOM 667 C CA . GLN A 1 84 ? 7.669 5.329 4.136 1.00 80.56 84 GLN A CA 1
ATOM 668 C C . GLN A 1 84 ? 7.036 4.914 2.803 1.00 80.56 84 GLN A C 1
ATOM 670 O O . GLN A 1 84 ? 7.721 4.824 1.789 1.00 80.56 84 GLN A O 1
ATOM 675 N N . LEU A 1 85 ? 5.719 4.693 2.781 1.00 76.88 85 LEU A N 1
ATOM 676 C CA . LEU A 1 85 ? 4.995 4.381 1.549 1.00 76.88 85 LEU A CA 1
ATOM 677 C C . LEU A 1 85 ? 4.989 5.545 0.556 1.00 76.88 85 LEU A C 1
ATOM 679 O O . LEU A 1 85 ? 5.065 5.310 -0.650 1.00 76.88 85 LEU A O 1
ATOM 683 N N . THR A 1 86 ? 4.906 6.779 1.052 1.00 76.44 86 THR A N 1
ATOM 684 C CA . THR A 1 86 ? 4.991 7.979 0.213 1.00 76.44 86 THR A CA 1
ATOM 685 C C . THR A 1 86 ? 6.374 8.072 -0.425 1.00 76.44 86 THR A C 1
ATOM 687 O O . THR A 1 86 ? 6.459 8.159 -1.647 1.00 76.44 86 THR A O 1
ATOM 690 N N . ASP A 1 87 ? 7.438 7.924 0.367 1.00 78.62 87 ASP A N 1
ATOM 691 C CA . ASP A 1 87 ? 8.827 7.974 -0.100 1.00 78.62 87 ASP A CA 1
ATOM 692 C C . ASP A 1 87 ? 9.110 6.871 -1.138 1.00 78.62 87 ASP A C 1
ATOM 694 O O . ASP A 1 87 ? 9.674 7.139 -2.198 1.00 78.62 87 ASP A O 1
ATOM 698 N N . MET A 1 88 ? 8.648 5.636 -0.894 1.00 76.69 88 MET A N 1
ATOM 699 C CA . MET A 1 88 ? 8.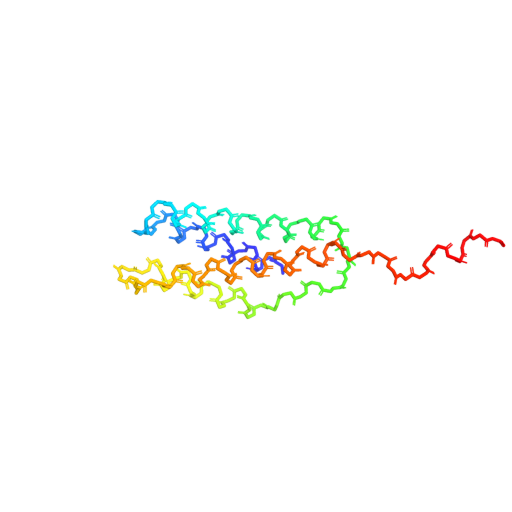763 4.531 -1.859 1.00 76.69 88 MET A CA 1
ATOM 700 C C . MET A 1 88 ? 8.008 4.823 -3.161 1.00 76.69 88 MET A C 1
ATOM 702 O O . MET A 1 88 ? 8.491 4.531 -4.255 1.00 76.69 88 MET A O 1
ATOM 706 N N . THR A 1 89 ? 6.812 5.404 -3.063 1.00 72.88 89 THR A N 1
ATOM 707 C CA . THR A 1 89 ? 6.000 5.752 -4.235 1.00 72.88 89 THR A CA 1
ATOM 708 C C . THR A 1 89 ? 6.648 6.880 -5.040 1.00 72.88 89 THR A C 1
ATOM 710 O O . THR A 1 89 ? 6.602 6.857 -6.269 1.00 72.88 89 THR A O 1
ATOM 713 N N . GLU A 1 90 ? 7.272 7.854 -4.378 1.00 75.38 90 GLU A N 1
ATOM 714 C CA . GLU A 1 90 ? 8.029 8.926 -5.028 1.00 75.38 90 GLU A CA 1
ATOM 715 C C . GLU A 1 90 ? 9.300 8.415 -5.704 1.00 75.38 90 GLU A C 1
ATOM 717 O O . GLU A 1 90 ? 9.568 8.815 -6.833 1.00 75.38 90 GLU A O 1
ATOM 722 N N . GLN A 1 91 ? 10.031 7.480 -5.094 1.00 72.69 91 GLN A N 1
ATOM 723 C CA . GLN A 1 91 ? 11.172 6.829 -5.743 1.00 72.69 91 GLN A CA 1
ATOM 724 C C . GLN A 1 91 ? 10.740 6.091 -7.014 1.00 72.69 91 GLN A C 1
ATOM 726 O O . GLN A 1 91 ? 11.300 6.319 -8.085 1.00 72.69 91 GLN A O 1
ATOM 731 N N . LEU A 1 92 ? 9.679 5.279 -6.930 1.00 66.88 92 LEU A N 1
ATOM 732 C CA . LEU A 1 92 ? 9.118 4.580 -8.090 1.00 66.88 92 LEU A CA 1
ATOM 733 C C . LEU A 1 92 ? 8.659 5.551 -9.194 1.00 66.88 92 LEU A C 1
ATOM 735 O O . LEU A 1 92 ? 8.795 5.237 -10.373 1.00 66.88 92 LEU A O 1
ATOM 739 N N . LYS A 1 93 ? 8.148 6.739 -8.838 1.00 66.38 93 LYS A N 1
ATOM 740 C CA . LYS A 1 93 ? 7.808 7.800 -9.806 1.00 66.38 93 LYS A CA 1
ATOM 741 C C . LYS A 1 93 ? 9.036 8.485 -10.398 1.00 66.38 93 LYS A C 1
ATOM 743 O O . LYS A 1 93 ? 9.074 8.683 -11.604 1.00 66.38 93 LYS A O 1
ATOM 748 N N . GLY A 1 94 ? 10.041 8.821 -9.590 1.00 60.03 94 GLY A N 1
ATOM 749 C CA . GLY A 1 94 ? 11.265 9.486 -10.046 1.00 60.03 94 GLY A CA 1
ATOM 750 C C . GLY A 1 94 ? 12.048 8.666 -11.074 1.00 60.03 94 GLY A C 1
ATOM 751 O O . GLY A 1 94 ? 12.700 9.234 -11.946 1.00 60.03 94 GLY A O 1
ATOM 752 N N . HIS A 1 95 ? 11.922 7.337 -11.034 1.00 55.34 95 HIS A N 1
ATOM 753 C CA . HIS A 1 95 ? 12.446 6.451 -12.074 1.00 55.34 95 HIS A CA 1
ATOM 754 C C . HIS A 1 95 ? 11.656 6.495 -13.393 1.00 55.34 95 HIS A C 1
ATOM 756 O O . HIS A 1 95 ? 12.233 6.246 -14.448 1.00 55.34 95 HIS A O 1
ATOM 762 N N . LEU A 1 96 ? 10.365 6.834 -13.355 1.00 52.09 96 LEU A N 1
ATOM 763 C CA . LEU A 1 96 ? 9.519 7.003 -14.544 1.00 52.09 96 LEU A CA 1
ATOM 764 C C . LEU A 1 96 ? 9.627 8.416 -15.142 1.00 52.09 96 LEU A C 1
ATOM 766 O O . LEU A 1 96 ? 9.491 8.571 -16.352 1.00 52.09 96 LEU A O 1
ATOM 770 N N . ASP A 1 97 ? 9.898 9.425 -14.309 1.00 46.22 97 ASP A N 1
ATOM 771 C CA . ASP A 1 97 ? 10.074 10.831 -14.701 1.00 46.22 97 ASP A CA 1
ATOM 772 C C . ASP A 1 97 ? 11.533 11.207 -15.018 1.00 46.22 97 ASP A C 1
ATOM 774 O O . ASP A 1 97 ? 11.829 12.386 -15.225 1.00 46.22 97 ASP A O 1
ATOM 778 N N . MET A 1 98 ? 12.466 10.247 -15.078 1.00 40.50 98 MET A N 1
ATOM 779 C CA . MET A 1 98 ? 13.824 10.553 -15.520 1.00 40.50 98 MET A CA 1
ATOM 780 C C . MET A 1 98 ? 13.748 11.049 -16.977 1.00 40.50 98 MET A C 1
ATOM 782 O O . MET A 1 98 ? 13.376 10.273 -17.865 1.00 40.50 98 MET A O 1
ATOM 786 N N . PRO A 1 99 ? 14.067 12.328 -17.270 1.00 45.03 99 PRO A N 1
ATOM 787 C CA . PRO A 1 99 ? 14.161 12.762 -18.649 1.00 45.03 99 PRO A CA 1
ATOM 788 C C . PRO A 1 99 ? 15.244 11.910 -19.300 1.00 45.03 99 PRO A C 1
ATOM 790 O O . PRO A 1 99 ? 16.279 11.644 -18.690 1.00 45.03 99 PRO A O 1
ATOM 793 N N . LEU A 1 100 ? 15.017 11.500 -20.545 1.00 47.50 100 LEU A N 1
ATOM 794 C CA . LEU A 1 100 ? 16.048 10.949 -21.417 1.00 47.50 100 LEU A CA 1
ATOM 795 C C . LEU A 1 100 ? 17.127 12.028 -21.659 1.00 47.50 100 LEU A C 1
ATOM 797 O O . LEU A 1 100 ? 17.254 12.556 -22.758 1.00 47.50 100 LEU A O 1
ATOM 801 N N . SER A 1 101 ? 17.893 12.421 -20.640 1.00 53.94 101 SER A N 1
ATOM 802 C CA . SER A 1 101 ? 19.065 13.282 -20.764 1.00 53.94 101 SER A CA 1
ATOM 803 C C . SER A 1 101 ? 20.284 12.407 -21.050 1.00 53.94 101 SER A C 1
ATOM 805 O O . SER A 1 101 ? 21.239 12.303 -20.289 1.00 53.94 101 SER A O 1
ATOM 807 N N . GLY A 1 102 ? 20.238 11.765 -22.212 1.00 40.00 102 GLY A N 1
ATOM 808 C CA . GLY A 1 102 ? 21.381 11.170 -22.888 1.00 40.00 102 GLY A CA 1
ATOM 809 C C . GLY A 1 102 ? 21.201 11.410 -24.387 1.00 40.00 102 GLY A C 1
ATOM 810 O O . GLY A 1 102 ? 20.077 11.272 -24.875 1.00 40.00 102 GLY A O 1
ATOM 811 N N . PRO A 1 103 ? 22.240 11.820 -25.135 1.00 48.72 103 PRO A N 1
ATOM 812 C CA . PRO A 1 103 ? 22.106 12.322 -26.499 1.00 48.72 103 PRO A CA 1
ATOM 813 C C . PRO A 1 103 ? 21.873 11.170 -27.488 1.00 48.72 103 PRO A C 1
ATOM 815 O O . PRO A 1 103 ? 22.738 10.838 -28.287 1.00 48.72 103 PRO A O 1
ATOM 818 N N . ALA A 1 104 ? 20.697 10.546 -27.454 1.00 49.53 104 ALA A N 1
ATOM 819 C CA . ALA A 1 104 ? 20.309 9.521 -28.424 1.00 49.53 104 ALA A CA 1
ATOM 820 C C . ALA A 1 104 ? 19.780 10.128 -29.740 1.00 49.53 104 ALA A C 1
ATOM 822 O O . ALA A 1 104 ? 19.766 9.464 -30.771 1.00 49.53 104 ALA A O 1
ATOM 823 N N . TRP A 1 105 ? 19.396 11.410 -29.732 1.00 44.44 105 TRP A N 1
ATOM 824 C CA . TRP A 1 105 ? 18.859 12.104 -30.910 1.00 44.44 105 TRP A CA 1
ATOM 825 C C . TRP A 1 105 ? 19.936 12.690 -31.838 1.00 44.44 105 TRP A C 1
ATOM 827 O O . TRP A 1 105 ? 19.649 12.974 -32.997 1.00 44.44 105 TRP A O 1
ATOM 837 N N . ALA A 1 106 ? 21.183 12.832 -31.373 1.00 46.12 106 ALA A N 1
ATOM 838 C CA . ALA A 1 106 ? 22.274 13.414 -32.165 1.00 46.12 106 ALA A CA 1
ATOM 839 C C . ALA A 1 106 ? 22.946 12.424 -33.141 1.00 46.12 106 ALA A C 1
ATOM 841 O O . ALA A 1 106 ? 23.822 12.824 -33.897 1.00 46.12 106 ALA A O 1
ATOM 842 N N . ALA A 1 107 ? 22.546 11.147 -33.151 1.00 47.50 107 ALA A N 1
ATOM 843 C CA . ALA A 1 107 ? 23.107 10.135 -34.053 1.00 47.50 107 ALA A CA 1
ATOM 844 C C . ALA A 1 107 ? 22.271 9.893 -35.327 1.00 47.50 107 ALA A C 1
ATOM 846 O O . ALA A 1 107 ? 22.670 9.088 -36.164 1.00 47.50 107 ALA A O 1
ATOM 847 N N . PHE A 1 108 ? 21.124 10.568 -35.489 1.00 45.91 108 PHE A N 1
ATOM 848 C CA . PHE A 1 108 ? 20.190 10.322 -36.602 1.00 45.91 108 PHE A CA 1
ATOM 849 C C . PHE A 1 108 ? 19.934 11.51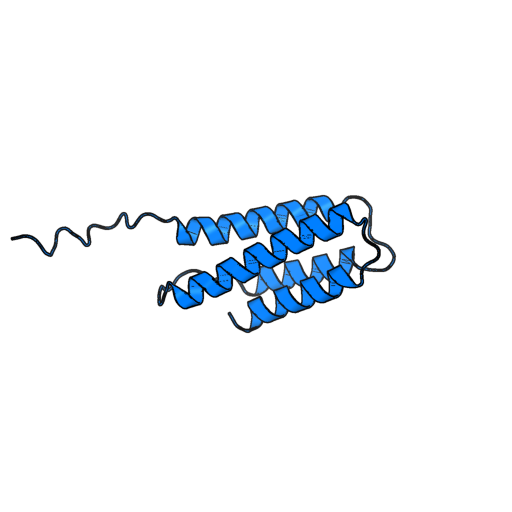5 -37.529 1.00 45.91 108 PHE A C 1
ATOM 851 O O . PHE A 1 108 ? 19.148 11.392 -38.467 1.00 45.91 108 PHE A O 1
ATOM 858 N N . HIS A 1 109 ? 20.626 12.639 -37.343 1.00 40.22 109 HIS A N 1
ATOM 859 C CA . HIS A 1 109 ? 20.604 13.732 -38.312 1.00 40.22 109 HIS A CA 1
ATOM 860 C C . HIS A 1 109 ? 22.023 14.027 -38.804 1.00 40.22 109 HIS A C 1
ATOM 862 O O . HIS A 1 109 ? 22.888 14.399 -38.018 1.00 40.22 109 HIS A O 1
ATOM 868 N N . HIS A 1 110 ? 22.190 13.757 -40.103 1.00 41.25 110 HIS A N 1
ATOM 869 C CA . HIS A 1 110 ? 23.275 14.100 -41.026 1.00 41.25 110 HIS A CA 1
ATOM 870 C C . HIS A 1 110 ? 24.164 15.290 -40.654 1.00 41.25 110 HIS A C 1
ATOM 872 O O . HIS A 1 110 ? 23.608 16.356 -40.307 1.00 41.25 110 HIS A O 1
#

Foldseek 3Di:
DVLLLVLLVVLLVLLVQAPDDPVLSVLLNVLSVLLNVLVVVCVVPDPDPDPCPDPVLSVVLSVLSCQCRDPDHDPPSSVVSSVSSVVSSVVSVCVVPPPPPDPPPVVPDD

Organism: NCBI:txid2798584

Secondary structure (DSSP, 8-state):
-HHHHHHHHHHHHHHHHS---HHHHHHHHHHHHHHHHHHHHHHHH---TT----HHHHHHHHHHHHHHHSSSPPTTHHHHHHHHHHHHHHHHHHHHS----S--GGGS--

pLDDT: mean 71.33, std 15.12, range [40.0, 89.94]

Sequence (110 aa):
MLKQYRILTDCLYLLKNSHLPVMDKLRLEVQLIQAKRLLLNDEVGNKVEGVASSESEFGDLYRRIQEICAPQPELGQTANLLQQLTDMTEQLKGHLDMPLSGPAWAAFHH